Protein AF-A0A920MNQ9-F1 (afdb_monomer)

pLDDT: mean 86.66, std 12.29, range [47.75, 96.69]

Sequence (79 aa):
MIGGDLLYKAVSRGSAFGDIDNDGDIDIMVSNNNGKARLLINEGNHKNNWIGFELEGRTCNKQAIGSKIIISTVSRVTK

Secondary structure (DSSP, 8-state):
--TTGGG----EEEEEEE-SSSSSSPEEEEEETTS--EEE-----------------SSS-TT-TT-------SS----

Solvent-accessible surface area (backbone atoms only — not comparable to full-atom values): 5547 Å² total; per-residue (Å²): 96,75,76,62,74,77,70,61,87,72,58,66,80,52,74,49,78,44,54,83,86,71,83,74,42,71,20,38,41,37,37,30,64,102,51,72,65,44,78,46,64,54,69,67,94,71,92,70,90,72,86,88,85,91,64,75,32,87,92,59,59,54,77,36,79,90,69,84,89,85,89,86,74,98,62,83,85,75,129

Structure (mmCIF, N/CA/C/O backbone):
data_AF-A0A920MNQ9-F1
#
_entry.id   AF-A0A920MNQ9-F1
#
loop_
_atom_site.group_PDB
_atom_site.id
_atom_site.type_symbol
_atom_site.label_atom_id
_atom_site.label_alt_id
_atom_site.label_comp_id
_atom_site.label_asym_id
_atom_site.label_entity_id
_atom_site.label_seq_id
_atom_site.pdbx_PDB_ins_code
_atom_site.Cartn_x
_atom_site.Cartn_y
_atom_site.Cartn_z
_atom_site.occupancy
_atom_site.B_iso_or_equiv
_atom_site.auth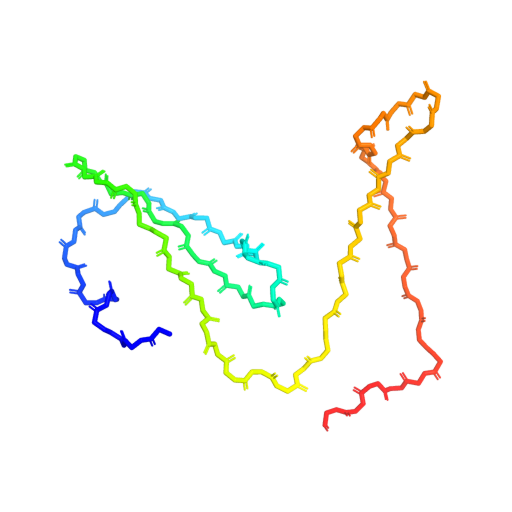_seq_id
_atom_site.auth_comp_id
_atom_site.auth_asym_id
_atom_site.auth_atom_id
_atom_site.pdbx_PDB_model_num
ATOM 1 N N . MET A 1 1 ? 4.538 -13.661 -6.849 1.00 53.78 1 MET A N 1
ATOM 2 C CA . MET A 1 1 ? 5.547 -13.031 -7.732 1.00 53.78 1 MET A CA 1
ATOM 3 C C . ME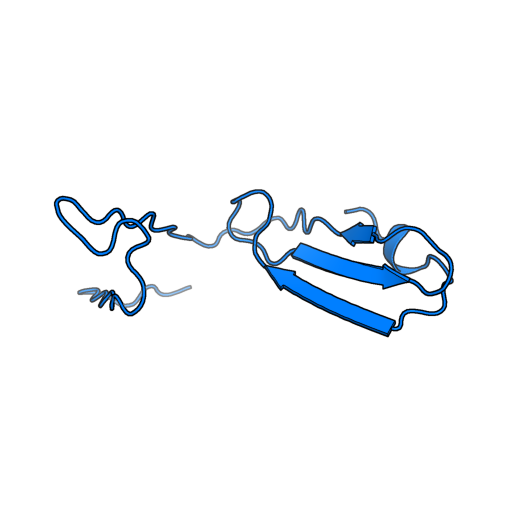T A 1 1 ? 6.762 -13.932 -7.951 1.00 53.78 1 MET A C 1
ATOM 5 O O . MET A 1 1 ? 7.555 -14.157 -7.044 1.00 53.78 1 MET A O 1
ATOM 9 N N . ILE A 1 2 ? 6.936 -14.456 -9.161 1.00 53.44 2 ILE A N 1
ATOM 10 C CA . ILE A 1 2 ? 8.168 -15.140 -9.586 1.00 53.44 2 ILE A CA 1
ATOM 11 C C . ILE A 1 2 ? 9.191 -14.066 -9.985 1.00 53.44 2 ILE A C 1
ATOM 13 O O . ILE A 1 2 ? 8.881 -13.211 -10.804 1.00 53.44 2 ILE A O 1
ATOM 17 N N . GLY A 1 3 ? 10.384 -14.071 -9.377 1.00 60.41 3 GLY A N 1
ATOM 18 C CA . GLY A 1 3 ? 11.339 -12.945 -9.288 1.00 60.41 3 GLY A CA 1
ATOM 19 C C . GLY A 1 3 ? 11.892 -12.290 -10.572 1.00 60.41 3 GLY A C 1
ATOM 20 O O . GLY A 1 3 ? 12.867 -11.548 -10.484 1.00 60.41 3 GLY A O 1
ATOM 21 N N . GLY A 1 4 ? 11.309 -12.513 -11.751 1.00 69.44 4 GLY A N 1
ATOM 22 C CA . GLY A 1 4 ? 11.702 -11.861 -13.005 1.00 69.44 4 GLY A CA 1
ATOM 23 C C . GLY A 1 4 ? 11.431 -10.351 -13.038 1.00 69.44 4 GLY A C 1
ATOM 24 O O . GLY A 1 4 ? 12.266 -9.596 -13.536 1.00 69.44 4 GLY A O 1
ATOM 25 N N . ASP A 1 5 ? 10.330 -9.882 -12.444 1.00 77.12 5 ASP A N 1
ATOM 26 C CA . ASP A 1 5 ? 9.950 -8.457 -12.484 1.00 77.12 5 ASP A CA 1
ATOM 27 C C . ASP A 1 5 ? 10.883 -7.545 -11.671 1.00 77.12 5 ASP A C 1
ATOM 29 O O . ASP A 1 5 ? 11.049 -6.360 -11.995 1.00 77.12 5 ASP A O 1
ATOM 33 N N . LEU A 1 6 ? 11.557 -8.110 -10.662 1.00 78.56 6 LEU A N 1
ATOM 34 C CA . LEU A 1 6 ? 12.591 -7.429 -9.877 1.00 78.56 6 LEU A CA 1
ATOM 35 C C . LEU A 1 6 ? 13.868 -7.173 -10.690 1.00 78.56 6 LEU A C 1
ATOM 37 O O . LEU A 1 6 ? 14.598 -6.228 -10.407 1.00 78.56 6 LEU A O 1
ATOM 41 N N . LEU A 1 7 ? 14.135 -7.989 -11.713 1.00 83.81 7 LEU A N 1
ATOM 42 C CA . LEU A 1 7 ? 15.336 -7.886 -12.550 1.00 83.81 7 LEU A CA 1
ATOM 43 C C . LEU A 1 7 ? 15.165 -6.937 -13.742 1.00 83.81 7 LEU A C 1
ATOM 45 O O . LEU A 1 7 ? 16.114 -6.691 -14.4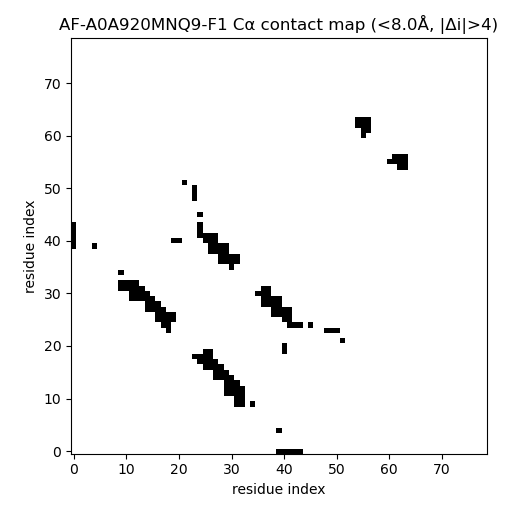92 1.00 83.81 7 LEU A O 1
ATOM 49 N N . TYR A 1 8 ? 13.965 -6.394 -13.933 1.00 85.81 8 TYR A N 1
ATOM 50 C CA . TYR A 1 8 ? 13.688 -5.439 -14.995 1.00 85.81 8 TYR A CA 1
ATOM 51 C C . TYR A 1 8 ? 14.519 -4.165 -14.821 1.00 85.81 8 TYR A C 1
ATOM 53 O O . TYR A 1 8 ? 14.446 -3.466 -13.806 1.00 85.81 8 TYR A O 1
ATOM 61 N N . LYS A 1 9 ? 15.278 -3.827 -15.862 1.00 89.06 9 LYS A N 1
ATOM 62 C CA . LYS A 1 9 ? 16.159 -2.661 -15.868 1.00 89.06 9 LYS A CA 1
ATOM 63 C C . LYS A 1 9 ? 15.383 -1.406 -16.249 1.00 89.06 9 LYS A C 1
ATOM 65 O O . LYS A 1 9 ? 14.913 -1.280 -17.376 1.00 89.06 9 LYS A O 1
ATOM 70 N N . ALA A 1 10 ? 15.312 -0.450 -15.329 1.00 91.31 10 ALA A N 1
ATOM 71 C CA . ALA A 1 10 ? 14.822 0.897 -15.594 1.00 91.31 10 ALA A CA 1
ATOM 72 C C . ALA A 1 10 ? 15.489 1.927 -14.683 1.00 91.31 10 ALA A C 1
ATOM 74 O O . ALA A 1 10 ? 16.016 1.598 -13.623 1.00 91.31 10 ALA A O 1
ATOM 75 N N . VAL A 1 11 ? 15.439 3.192 -15.100 1.00 93.94 11 VAL A N 1
ATOM 76 C CA . VAL A 1 11 ? 15.816 4.324 -14.251 1.00 93.94 11 VAL A CA 1
ATOM 77 C C . VAL A 1 11 ? 14.597 4.709 -13.422 1.00 93.94 11 VAL A C 1
ATOM 79 O O . VAL A 1 11 ? 13.688 5.354 -13.937 1.00 93.94 11 VAL A O 1
ATOM 82 N N . SER A 1 12 ? 14.552 4.310 -12.155 1.00 92.62 12 SER A N 1
ATOM 83 C CA . SER A 1 12 ? 13.441 4.638 -11.251 1.00 92.62 12 SER A CA 1
ATOM 84 C C . SER A 1 12 ? 13.683 5.951 -10.497 1.00 92.62 12 SER A C 1
ATOM 86 O O . SER A 1 12 ? 14.827 6.340 -10.258 1.00 92.62 12 SER A O 1
ATOM 88 N N . ARG A 1 13 ? 12.606 6.667 -10.150 1.00 93.75 13 ARG A N 1
ATOM 89 C CA . ARG A 1 13 ? 12.666 7.974 -9.453 1.00 93.75 13 ARG A CA 1
ATOM 90 C C . ARG A 1 13 ? 11.925 8.004 -8.117 1.00 93.75 13 ARG A C 1
ATOM 92 O O . ARG A 1 13 ? 12.104 8.954 -7.364 1.00 93.75 13 ARG A O 1
ATOM 99 N N . GLY A 1 14 ? 11.124 6.986 -7.817 1.00 94.62 14 GLY A N 1
ATOM 100 C CA . GLY A 1 14 ? 10.414 6.882 -6.547 1.00 94.62 14 GLY A CA 1
ATOM 101 C C . GLY A 1 14 ? 9.661 5.567 -6.412 1.00 94.62 14 GLY A C 1
ATOM 102 O O . GLY A 1 14 ? 9.424 4.874 -7.407 1.00 94.62 14 GLY A O 1
ATOM 103 N N . SER A 1 15 ? 9.280 5.253 -5.178 1.00 95.62 15 SER A N 1
ATOM 104 C CA . SER A 1 15 ? 8.459 4.097 -4.836 1.00 95.62 15 SER A CA 1
ATOM 105 C C . SER A 1 15 ? 7.440 4.449 -3.756 1.00 95.62 15 SER A C 1
ATOM 107 O O . SER A 1 15 ? 7.700 5.300 -2.905 1.00 95.62 15 SER A O 1
ATOM 109 N N . ALA A 1 16 ? 6.298 3.772 -3.787 1.00 96.69 16 ALA A N 1
ATOM 110 C CA . ALA A 1 16 ? 5.304 3.763 -2.723 1.00 96.69 16 ALA A CA 1
ATOM 111 C C . ALA A 1 16 ? 5.074 2.320 -2.260 1.00 96.69 16 ALA A C 1
ATOM 113 O O . ALA A 1 16 ? 5.215 1.390 -3.054 1.00 96.69 16 ALA A O 1
ATOM 114 N N . PHE A 1 17 ? 4.738 2.161 -0.983 1.00 96.12 17 PHE A N 1
ATOM 115 C CA . PHE A 1 17 ? 4.519 0.872 -0.329 1.00 96.12 17 PHE A CA 1
ATOM 116 C C . PHE A 1 17 ? 3.114 0.855 0.271 1.00 96.12 17 PHE A C 1
ATOM 118 O O . PHE A 1 17 ? 2.693 1.863 0.845 1.00 96.12 17 PHE A O 1
ATOM 125 N N . GLY A 1 18 ? 2.412 -0.267 0.156 1.00 93.50 18 GLY A N 1
ATOM 126 C CA . GLY A 1 18 ? 1.073 -0.452 0.712 1.00 93.50 18 GLY A CA 1
ATOM 127 C C . GLY A 1 18 ? 0.490 -1.801 0.313 1.00 93.50 18 GLY A C 1
ATOM 128 O O . GLY A 1 18 ? 1.047 -2.452 -0.553 1.00 93.50 18 GLY A O 1
ATOM 129 N N . ASP A 1 19 ? -0.605 -2.195 0.947 1.00 92.19 19 ASP A N 1
ATOM 130 C CA . ASP A 1 19 ? -1.381 -3.394 0.609 1.00 92.19 19 ASP A CA 1
ATOM 131 C C . ASP A 1 19 ? -2.441 -2.992 -0.429 1.00 92.19 19 ASP A C 1
ATOM 133 O O . ASP A 1 19 ? -3.393 -2.279 -0.098 1.00 92.19 19 ASP A O 1
ATOM 137 N N . ILE A 1 20 ? -2.189 -3.270 -1.712 1.00 93.88 20 ILE A N 1
ATOM 138 C CA . ILE A 1 20 ? -2.978 -2.726 -2.830 1.00 93.88 20 ILE A CA 1
ATOM 139 C C . ILE A 1 20 ? -4.157 -3.634 -3.171 1.00 93.88 20 ILE A C 1
ATOM 141 O O . ILE A 1 20 ? -5.207 -3.127 -3.584 1.00 93.88 20 ILE A O 1
ATOM 145 N N . ASP A 1 21 ? -4.009 -4.944 -3.013 1.00 92.44 21 ASP A N 1
ATOM 146 C CA . ASP A 1 21 ? -5.076 -5.913 -3.255 1.00 92.44 21 ASP A CA 1
ATOM 147 C C . ASP A 1 21 ? -5.828 -6.348 -1.983 1.00 92.44 21 ASP A C 1
ATOM 149 O O . ASP A 1 21 ? -6.872 -6.996 -2.099 1.00 92.44 21 ASP A O 1
ATOM 153 N N . ASN A 1 22 ? -5.437 -5.835 -0.811 1.00 90.38 22 ASN A N 1
ATOM 154 C CA . ASN A 1 22 ? -6.041 -6.108 0.497 1.00 90.38 22 ASN A CA 1
ATOM 155 C C . ASN A 1 22 ? -5.910 -7.581 0.889 1.00 90.38 22 ASN A C 1
ATOM 157 O O . ASN A 1 22 ? -6.908 -8.216 1.250 1.00 90.38 22 ASN A O 1
ATOM 161 N N . ASP A 1 23 ? -4.704 -8.130 0.802 1.00 89.69 23 ASP A N 1
ATOM 162 C CA . ASP A 1 23 ? -4.402 -9.493 1.239 1.00 89.69 23 ASP A CA 1
ATOM 163 C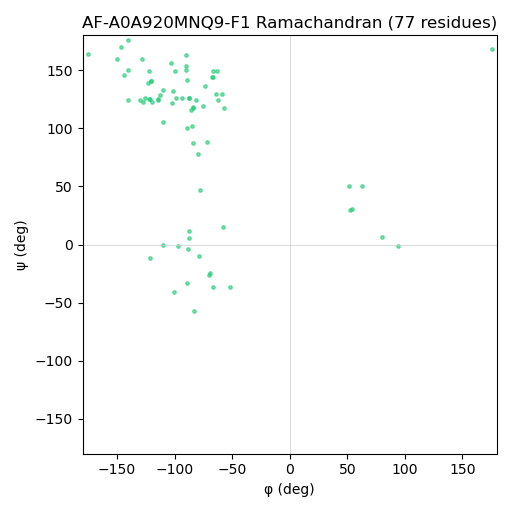 C . ASP A 1 23 ? -3.524 -9.557 2.502 1.00 89.69 23 ASP A C 1
ATOM 165 O O . ASP A 1 23 ? -3.316 -10.639 3.064 1.00 89.69 23 ASP A O 1
ATOM 169 N N . GLY A 1 24 ? -3.135 -8.391 3.030 1.00 88.94 24 GLY A N 1
ATOM 170 C CA . GLY A 1 24 ? -2.339 -8.235 4.240 1.00 88.94 24 GLY A CA 1
ATOM 171 C C . GLY A 1 24 ? -0.838 -8.116 3.994 1.00 88.94 24 GLY A C 1
ATOM 172 O O . GLY A 1 24 ? -0.093 -7.925 4.967 1.00 88.94 24 GLY A O 1
ATOM 173 N N . ASP A 1 25 ? -0.394 -8.191 2.740 1.00 90.38 25 ASP A N 1
ATOM 174 C CA . ASP A 1 25 ? 1.008 -8.111 2.364 1.00 90.38 25 ASP A CA 1
ATOM 175 C C . ASP A 1 25 ? 1.387 -6.745 1.790 1.00 90.38 25 ASP A C 1
ATOM 177 O O . ASP A 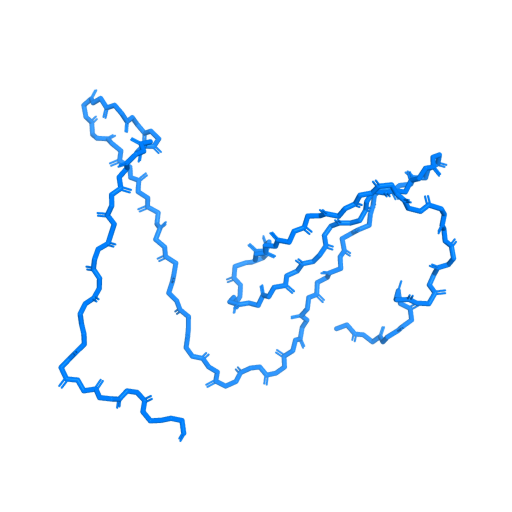1 25 ? 0.569 -5.952 1.340 1.00 90.38 25 ASP A O 1
ATOM 181 N N . ILE A 1 26 ? 2.676 -6.403 1.882 1.00 91.25 26 ILE A N 1
ATOM 182 C CA . ILE A 1 26 ? 3.165 -5.129 1.345 1.00 91.25 26 ILE A CA 1
ATOM 183 C C . ILE A 1 26 ? 3.493 -5.299 -0.136 1.00 91.25 26 ILE A C 1
ATOM 185 O O . ILE A 1 26 ? 4.477 -5.958 -0.484 1.00 91.25 26 ILE A O 1
ATOM 189 N N . ASP A 1 27 ? 2.753 -4.578 -0.967 1.00 93.06 27 ASP A N 1
ATOM 190 C CA . ASP A 1 27 ? 3.035 -4.348 -2.375 1.00 93.06 27 ASP A CA 1
ATOM 191 C C . ASP A 1 27 ? 3.892 -3.103 -2.588 1.00 93.06 27 ASP A C 1
ATOM 193 O O . ASP A 1 27 ? 4.033 -2.217 -1.732 1.00 93.06 27 ASP A O 1
ATOM 197 N N . ILE A 1 28 ? 4.477 -3.019 -3.784 1.00 94.56 28 ILE A N 1
ATOM 198 C CA . ILE A 1 28 ? 5.368 -1.923 -4.156 1.00 94.56 28 ILE A CA 1
ATOM 199 C C . ILE A 1 28 ? 4.949 -1.333 -5.497 1.00 94.56 28 ILE A C 1
ATOM 201 O O . ILE A 1 28 ? 4.937 -2.009 -6.523 1.00 94.56 28 ILE A O 1
ATOM 205 N N . MET A 1 29 ? 4.710 -0.025 -5.522 1.00 95.38 29 MET A N 1
ATOM 206 C CA . MET A 1 29 ? 4.537 0.741 -6.754 1.00 95.38 29 MET A CA 1
ATOM 207 C C . MET A 1 29 ? 5.820 1.510 -7.065 1.00 95.38 29 MET A C 1
ATOM 209 O O . MET A 1 29 ? 6.261 2.328 -6.262 1.00 95.38 29 MET A O 1
ATOM 213 N N . VAL A 1 30 ? 6.418 1.287 -8.236 1.00 95.62 30 VAL A N 1
ATOM 214 C CA . VAL A 1 30 ? 7.676 1.925 -8.662 1.00 95.62 30 VAL A CA 1
ATOM 215 C C . VAL A 1 30 ? 7.439 2.848 -9.853 1.00 95.62 30 VAL A C 1
ATOM 217 O O . VAL A 1 30 ? 6.975 2.415 -10.911 1.00 95.62 30 VAL A O 1
ATOM 220 N N . SER A 1 31 ? 7.829 4.116 -9.711 1.00 96.12 31 SER A N 1
ATOM 221 C CA . SER A 1 31 ? 7.818 5.093 -10.801 1.00 96.12 31 SER A CA 1
ATOM 222 C C . SER A 1 31 ? 9.124 5.039 -11.594 1.00 96.12 31 SER A C 1
ATOM 224 O O . SER A 1 31 ? 10.218 5.169 -11.033 1.00 96.12 31 SER A O 1
ATOM 226 N N . ASN A 1 32 ? 9.007 4.868 -12.913 1.00 95.19 32 ASN A N 1
ATOM 227 C CA . ASN A 1 32 ? 10.135 4.771 -13.835 1.00 95.19 32 ASN A CA 1
ATOM 228 C C . ASN A 1 32 ? 10.205 6.011 -14.728 1.00 95.19 32 ASN A C 1
ATOM 230 O O . ASN A 1 32 ? 9.210 6.438 -15.308 1.00 95.19 32 ASN A O 1
ATOM 234 N N . ASN A 1 33 ? 11.398 6.578 -14.864 1.00 94.75 33 ASN A N 1
ATOM 235 C CA . ASN A 1 33 ? 11.646 7.716 -15.732 1.00 94.75 33 ASN A CA 1
ATOM 236 C C . ASN A 1 33 ? 11.411 7.329 -17.195 1.00 94.75 33 ASN A C 1
ATOM 238 O O . ASN A 1 33 ? 11.978 6.342 -17.665 1.00 94.75 33 ASN A O 1
ATOM 242 N N . ASN A 1 34 ? 10.612 8.124 -17.911 1.00 92.88 34 ASN A N 1
ATOM 243 C CA . ASN A 1 34 ? 10.247 7.879 -19.310 1.00 92.88 34 ASN A CA 1
ATOM 244 C C . ASN A 1 34 ? 9.684 6.462 -19.568 1.00 92.88 34 ASN A C 1
ATOM 246 O O . ASN A 1 34 ? 9.869 5.888 -20.639 1.00 92.88 34 ASN A O 1
ATOM 250 N N . GLY A 1 35 ? 9.034 5.870 -18.563 1.00 91.38 35 GLY A N 1
ATOM 251 C CA . GLY A 1 35 ? 8.501 4.517 -18.624 1.00 91.38 35 GLY A CA 1
ATOM 252 C C . GLY A 1 35 ? 7.217 4.383 -17.821 1.00 91.38 35 GLY A C 1
ATOM 253 O O . GLY A 1 35 ? 6.829 5.273 -17.067 1.00 91.38 35 GLY A O 1
ATOM 254 N N . LYS A 1 36 ? 6.543 3.243 -17.980 1.00 93.38 36 LYS A N 1
ATOM 255 C CA . LYS A 1 36 ? 5.353 2.944 -17.184 1.00 93.38 36 LYS A CA 1
ATOM 256 C C . LYS A 1 36 ? 5.742 2.751 -15.720 1.00 93.38 36 LYS A C 1
ATOM 258 O O . LYS A 1 36 ? 6.792 2.172 -15.412 1.00 93.38 36 LYS A O 1
ATOM 263 N N . ALA A 1 37 ? 4.870 3.204 -14.827 1.00 93.56 37 ALA A N 1
ATOM 264 C CA . ALA A 1 37 ? 4.931 2.765 -13.446 1.00 93.56 37 ALA A CA 1
ATOM 265 C C . ALA A 1 37 ? 4.664 1.255 -13.383 1.00 93.56 37 ALA A C 1
ATOM 267 O O . ALA A 1 37 ? 3.983 0.699 -14.250 1.00 93.56 37 ALA A O 1
ATOM 268 N N . ARG A 1 38 ? 5.258 0.590 -12.397 1.00 94.19 38 ARG A N 1
ATOM 269 C CA . ARG A 1 38 ? 5.163 -0.860 -12.241 1.00 94.19 38 ARG A CA 1
ATOM 270 C C . ARG A 1 38 ? 4.670 -1.181 -10.849 1.00 94.19 38 ARG A C 1
ATOM 272 O O . ARG A 1 38 ? 5.257 -0.713 -9.877 1.00 94.19 38 ARG A O 1
ATOM 279 N N . LEU A 1 39 ? 3.607 -1.969 -10.805 1.00 93.94 39 LEU A N 1
ATOM 280 C CA . LEU A 1 39 ? 3.053 -2.524 -9.589 1.00 93.94 39 LEU A CA 1
ATOM 281 C C . LEU A 1 39 ? 3.658 -3.903 -9.373 1.00 93.94 39 LEU A C 1
ATOM 283 O O . LEU A 1 39 ? 3.629 -4.743 -10.271 1.00 93.94 39 LEU A O 1
ATOM 287 N N . LEU A 1 40 ? 4.232 -4.096 -8.197 1.00 93.50 40 LEU A N 1
ATOM 288 C CA . LEU A 1 40 ? 4.791 -5.348 -7.752 1.00 93.50 40 LEU A CA 1
ATOM 289 C C . LEU A 1 40 ? 3.897 -5.898 -6.629 1.00 93.50 40 LEU A C 1
ATOM 291 O O . LEU A 1 40 ? 3.971 -5.382 -5.518 1.00 93.50 40 LEU A O 1
ATOM 295 N N . ILE A 1 41 ? 3.096 -6.926 -6.940 1.00 92.44 41 ILE A N 1
ATOM 296 C CA . ILE A 1 41 ? 2.227 -7.647 -5.991 1.00 92.44 41 ILE A CA 1
ATOM 297 C C . ILE A 1 41 ? 2.971 -8.746 -5.224 1.00 92.44 41 ILE A C 1
ATOM 299 O O . ILE A 1 41 ? 3.480 -9.704 -5.820 1.00 92.44 41 ILE A O 1
ATOM 303 N N . ASN A 1 42 ? 3.038 -8.641 -3.904 1.00 88.81 42 ASN A N 1
ATOM 304 C CA . ASN A 1 42 ? 3.716 -9.625 -3.073 1.00 88.81 42 ASN A CA 1
ATOM 305 C C . ASN A 1 42 ? 2.820 -10.827 -2.741 1.00 88.81 42 ASN A C 1
ATOM 307 O O . ASN A 1 42 ? 2.261 -10.906 -1.665 1.00 88.81 42 ASN A O 1
ATOM 311 N N . GLU A 1 43 ? 2.803 -11.839 -3.608 1.00 87.81 43 GLU A N 1
ATOM 312 C CA . GLU A 1 43 ? 2.070 -13.096 -3.347 1.00 87.81 43 GLU A CA 1
ATOM 313 C C . GLU A 1 43 ? 2.810 -14.044 -2.370 1.00 87.81 43 GLU A C 1
ATOM 315 O O . GLU A 1 43 ? 3.037 -15.226 -2.663 1.00 87.81 43 GLU A O 1
ATOM 320 N N . GLY A 1 44 ? 3.310 -13.529 -1.249 1.00 76.12 44 GLY A N 1
ATOM 321 C CA . GLY A 1 44 ? 3.979 -14.347 -0.244 1.00 76.12 44 GLY A CA 1
ATOM 322 C C . GLY A 1 44 ? 2.998 -15.301 0.447 1.00 76.12 44 GLY A C 1
ATOM 323 O O . GLY A 1 44 ? 1.851 -14.973 0.709 1.00 76.12 44 GLY A O 1
ATOM 324 N N . ASN A 1 45 ? 3.442 -16.513 0.793 1.00 68.38 45 ASN A N 1
ATOM 325 C CA . ASN A 1 45 ? 2.625 -17.444 1.584 1.00 68.38 45 ASN A CA 1
ATOM 326 C C . ASN A 1 45 ? 2.684 -17.064 3.073 1.00 68.38 45 ASN A C 1
ATOM 328 O O . ASN A 1 45 ? 3.420 -17.680 3.857 1.00 68.38 45 ASN A O 1
ATOM 332 N N . HIS A 1 46 ? 1.939 -16.040 3.482 1.00 68.31 46 HIS A N 1
ATOM 333 C CA . HIS A 1 46 ? 1.935 -15.598 4.872 1.00 68.31 46 HIS A CA 1
ATOM 334 C C . HIS A 1 46 ? 0.906 -16.368 5.707 1.00 68.31 46 HIS A C 1
ATOM 336 O O . HIS A 1 46 ? -0.279 -16.427 5.410 1.00 68.31 46 HIS A O 1
ATOM 342 N N . LYS A 1 47 ? 1.376 -16.961 6.812 1.00 70.69 47 LYS A N 1
ATOM 343 C CA . LYS A 1 47 ? 0.531 -17.588 7.850 1.00 70.69 47 LYS A CA 1
ATOM 344 C C . LYS A 1 47 ? 0.071 -16.590 8.924 1.00 70.69 47 LYS A C 1
ATOM 346 O O . LYS A 1 47 ? -0.357 -17.002 9.999 1.00 70.69 47 LYS A O 1
ATOM 351 N N . ASN A 1 48 ? 0.268 -15.293 8.693 1.00 74.75 48 ASN A N 1
ATOM 352 C CA . ASN A 1 48 ? -0.029 -14.258 9.679 1.00 74.75 48 ASN A CA 1
ATOM 353 C C . ASN A 1 48 ? -1.469 -13.765 9.506 1.00 74.75 48 ASN A C 1
ATOM 355 O O . ASN A 1 48 ? -2.017 -13.809 8.412 1.00 74.75 48 ASN A O 1
ATOM 359 N N . ASN A 1 49 ? -2.058 -13.266 10.590 1.00 85.12 49 ASN A N 1
ATOM 360 C CA . ASN A 1 49 ? -3.368 -12.623 10.548 1.00 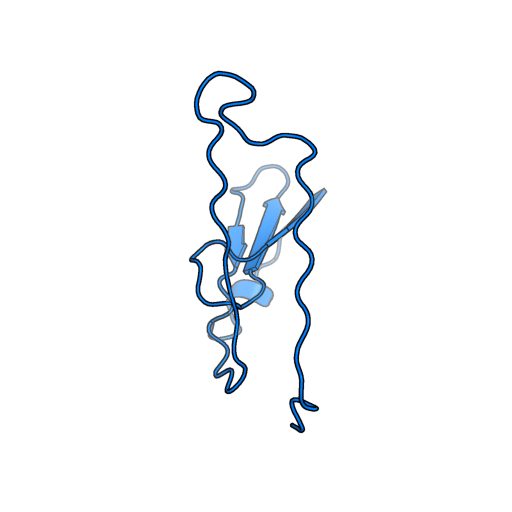85.12 49 ASN A CA 1
ATOM 361 C C . ASN A 1 49 ? -3.200 -11.125 10.272 1.00 85.12 49 ASN A C 1
ATOM 363 O O . ASN A 1 49 ? -2.309 -10.498 10.853 1.00 85.12 49 ASN A O 1
ATOM 367 N N . TRP A 1 50 ? -4.091 -10.550 9.471 1.00 87.50 50 TRP A N 1
ATOM 368 C CA . TRP A 1 50 ? -4.190 -9.110 9.239 1.00 87.50 50 TRP A CA 1
ATOM 369 C C . TRP A 1 50 ? -5.631 -8.634 9.460 1.00 87.50 50 TRP A C 1
ATOM 371 O O . TRP A 1 50 ? -6.568 -9.434 9.489 1.00 87.50 50 TRP A O 1
ATOM 381 N N . ILE A 1 51 ? -5.799 -7.333 9.706 1.00 88.69 51 ILE A N 1
ATOM 382 C CA . ILE A 1 51 ? -7.103 -6.698 9.923 1.00 88.69 51 ILE A CA 1
ATOM 383 C C . ILE A 1 51 ? -7.090 -5.341 9.218 1.00 88.69 51 ILE A C 1
ATOM 385 O O . ILE A 1 51 ? -6.233 -4.507 9.514 1.00 88.69 51 ILE A O 1
ATOM 389 N N . GLY A 1 52 ? -8.054 -5.115 8.325 1.00 90.81 52 GLY A N 1
ATOM 390 C CA . GLY A 1 52 ? -8.324 -3.820 7.699 1.00 90.81 52 GLY A CA 1
ATOM 391 C C . GLY A 1 52 ? -9.494 -3.095 8.367 1.00 90.81 52 GLY A C 1
ATOM 392 O O . GLY A 1 52 ? -10.423 -3.727 8.870 1.00 90.81 52 GLY A O 1
ATOM 393 N N . PHE A 1 53 ? -9.458 -1.762 8.366 1.00 92.06 53 PHE A N 1
ATOM 394 C CA . PHE A 1 53 ? -10.544 -0.925 8.878 1.00 92.06 53 PHE A CA 1
ATOM 395 C C . PHE A 1 53 ? -10.950 0.109 7.832 1.00 92.06 53 PHE A C 1
ATOM 397 O O . PHE A 1 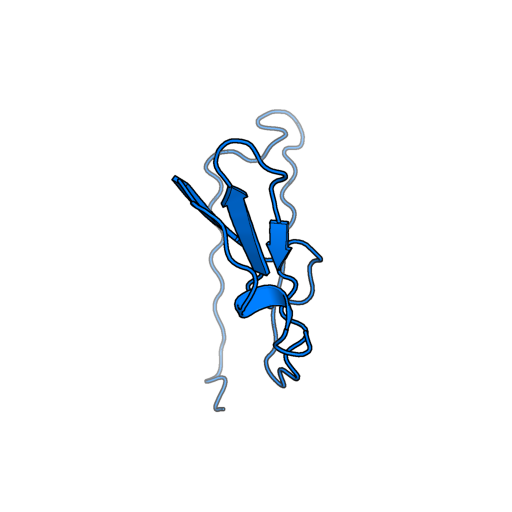53 ? -10.138 0.943 7.438 1.00 92.06 53 PHE A O 1
ATOM 404 N N . GLU A 1 54 ? -12.223 0.101 7.450 1.00 93.12 54 GLU A N 1
ATOM 405 C CA . GLU A 1 54 ? -12.849 1.188 6.703 1.00 93.12 54 GLU A CA 1
ATOM 406 C C . GLU A 1 54 ? -13.628 2.072 7.683 1.00 93.12 54 GLU A C 1
ATOM 408 O O . GLU A 1 54 ? -14.432 1.584 8.481 1.00 93.12 54 GLU A O 1
ATOM 413 N N . LEU A 1 55 ? -13.349 3.376 7.674 1.00 94.69 55 LEU A N 1
ATOM 414 C CA . LEU A 1 55 ? -13.969 4.338 8.581 1.00 94.69 55 LEU A CA 1
ATOM 415 C C . LEU A 1 55 ? -14.835 5.320 7.790 1.00 94.69 55 LEU A C 1
ATOM 417 O O . LEU A 1 55 ? -14.331 6.019 6.914 1.00 94.69 55 LEU A O 1
ATOM 421 N N . GLU A 1 56 ? -16.112 5.439 8.158 1.00 95.94 56 GLU A N 1
ATOM 422 C CA . GLU A 1 56 ? -17.051 6.375 7.532 1.00 95.94 56 GLU A CA 1
ATOM 423 C C . GLU A 1 56 ? -17.634 7.359 8.559 1.00 95.94 56 GLU A C 1
ATOM 425 O O . GLU A 1 56 ? -18.238 6.976 9.568 1.00 95.94 56 GLU A O 1
ATOM 430 N N 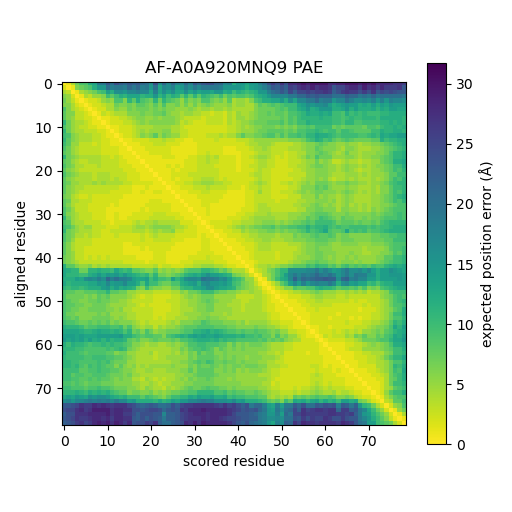. GLY A 1 57 ? -17.499 8.658 8.287 1.00 94.50 57 GLY A N 1
ATOM 431 C CA . GLY A 1 57 ? -18.198 9.691 9.052 1.00 94.50 57 GLY A CA 1
ATOM 432 C C . GLY A 1 57 ? -19.689 9.746 8.709 1.00 94.50 57 GLY A C 1
ATOM 433 O O . GLY A 1 57 ? -20.081 9.728 7.543 1.00 94.50 57 GLY A O 1
ATOM 434 N N . ARG A 1 58 ? -20.570 9.874 9.707 1.00 92.50 58 ARG A N 1
ATOM 435 C CA . ARG A 1 58 ? -22.028 9.877 9.464 1.00 92.50 58 ARG A CA 1
ATOM 436 C C . ARG A 1 58 ? -22.581 11.238 9.057 1.00 92.50 58 ARG A C 1
ATOM 438 O O . ARG A 1 58 ? -23.178 11.360 7.992 1.00 92.50 58 ARG A O 1
ATOM 445 N N . THR A 1 59 ? -22.379 12.258 9.880 1.00 93.50 59 THR A N 1
ATOM 446 C CA . THR A 1 59 ? -22.967 13.591 9.647 1.00 93.50 59 THR A CA 1
ATOM 447 C C . THR A 1 59 ? -21.951 14.556 9.045 1.00 93.50 59 THR A C 1
ATOM 449 O O . THR A 1 59 ? 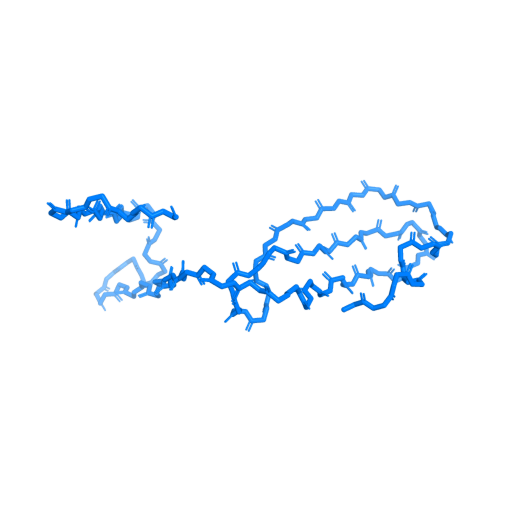-22.257 15.307 8.128 1.00 93.50 59 THR A O 1
ATOM 452 N N . CYS A 1 60 ? -20.715 14.499 9.530 1.00 90.31 60 CYS A N 1
ATOM 453 C CA . CYS A 1 60 ? -19.570 15.261 9.051 1.00 90.31 60 CYS A CA 1
ATOM 454 C C . CYS A 1 60 ? -18.325 14.363 9.073 1.00 90.31 60 CYS A C 1
ATOM 456 O O . CYS A 1 60 ? -18.404 13.210 9.502 1.00 90.31 60 CYS A O 1
ATOM 458 N N . ASN A 1 61 ? -17.194 14.879 8.581 1.00 93.31 61 ASN A N 1
ATOM 459 C CA . ASN A 1 61 ? -15.940 14.129 8.461 1.00 93.31 61 ASN A CA 1
ATOM 460 C C . ASN A 1 61 ? -16.121 12.777 7.736 1.00 93.31 61 ASN A C 1
ATOM 462 O O . ASN A 1 61 ? -15.720 11.736 8.245 1.00 93.31 61 ASN A O 1
ATOM 466 N N . LYS A 1 62 ? -16.768 12.786 6.557 1.00 94.94 62 LYS A N 1
ATOM 467 C CA . LYS A 1 62 ? -17.126 11.578 5.783 1.00 94.94 62 LYS A CA 1
ATOM 468 C C . LYS A 1 62 ? -15.952 10.628 5.537 1.00 94.94 62 LYS A C 1
ATOM 470 O O . LYS A 1 62 ? -16.136 9.423 5.613 1.00 94.94 62 LYS A O 1
ATOM 475 N N . GLN A 1 63 ? -14.762 11.186 5.325 1.00 95.69 63 GLN A N 1
ATOM 476 C CA . GLN A 1 63 ? -13.514 10.456 5.080 1.00 95.69 63 GLN A CA 1
ATOM 477 C C . GLN A 1 63 ? -12.767 10.064 6.368 1.00 95.69 63 GLN A C 1
ATOM 479 O O . GLN A 1 63 ? -11.634 9.599 6.297 1.00 95.69 63 GLN A O 1
ATOM 484 N N . ALA A 1 64 ? -13.357 10.313 7.543 1.00 96.06 64 ALA A N 1
ATOM 485 C CA . ALA A 1 64 ? -12.800 9.978 8.851 1.00 96.06 64 ALA A CA 1
ATOM 486 C C . ALA A 1 64 ? -11.380 10.529 9.109 1.00 96.06 64 ALA A C 1
ATOM 488 O O . ALA A 1 64 ? -10.613 9.949 9.883 1.00 96.06 64 ALA A O 1
ATOM 489 N N . ILE A 1 65 ? -11.033 11.676 8.512 1.00 95.06 65 ILE A N 1
ATOM 490 C CA . ILE A 1 65 ? -9.708 12.297 8.627 1.00 95.06 65 ILE A CA 1
ATOM 491 C C . ILE A 1 65 ? -9.406 12.580 10.103 1.00 95.06 65 ILE A C 1
ATOM 493 O O . ILE A 1 65 ? -10.221 13.170 10.815 1.00 95.06 65 ILE A O 1
ATOM 497 N N . GLY A 1 66 ? -8.230 12.142 10.559 1.00 94.50 66 GLY A N 1
ATOM 498 C CA . GLY A 1 66 ? -7.759 12.326 11.935 1.00 94.50 66 GLY A CA 1
ATOM 499 C C . GLY A 1 66 ? -8.328 11.343 12.968 1.00 94.50 66 GLY A C 1
ATOM 500 O O . GLY A 1 66 ? -8.059 11.506 14.157 1.00 94.50 66 GLY A O 1
ATOM 501 N N . SER A 1 67 ? -9.095 10.329 12.553 1.00 94.81 67 SER A N 1
ATOM 502 C CA . SER A 1 67 ? -9.618 9.297 13.461 1.00 94.81 67 SER A CA 1
ATOM 503 C C . SER A 1 67 ? -8.504 8.424 14.045 1.00 94.81 67 SER A C 1
ATOM 505 O O . SER A 1 67 ? -7.486 8.173 13.401 1.00 94.81 67 SER A O 1
ATOM 507 N N . LYS A 1 68 ? -8.709 7.922 15.268 1.00 94.94 68 LYS A N 1
ATOM 508 C CA . LYS A 1 68 ? -7.754 7.055 15.967 1.00 94.94 68 LYS A CA 1
ATOM 509 C C . LYS A 1 68 ? -8.412 5.733 16.332 1.00 94.94 68 LYS A C 1
ATOM 511 O O . LYS A 1 68 ? -9.426 5.726 17.023 1.00 94.94 68 LYS A O 1
ATOM 516 N N . ILE A 1 69 ? -7.802 4.630 15.910 1.00 92.81 69 ILE A N 1
ATOM 517 C CA . ILE A 1 69 ? -8.196 3.276 16.303 1.00 92.81 69 ILE A CA 1
ATOM 518 C C . ILE A 1 69 ? -7.224 2.801 17.384 1.00 92.81 69 ILE A C 1
ATOM 520 O O . ILE A 1 69 ? -6.010 2.943 17.242 1.00 92.81 69 ILE A O 1
ATOM 524 N N . ILE A 1 70 ? -7.755 2.259 18.478 1.00 93.94 70 ILE A N 1
ATOM 525 C CA . ILE A 1 70 ? -6.973 1.629 19.544 1.00 93.94 70 ILE A CA 1
ATOM 526 C C . ILE A 1 70 ? -7.438 0.180 19.634 1.00 93.94 70 ILE A C 1
ATOM 528 O O . ILE A 1 70 ? -8.623 -0.075 19.833 1.00 93.94 70 ILE A O 1
ATOM 532 N N . ILE A 1 71 ? -6.504 -0.756 19.484 1.00 89.50 71 ILE A N 1
ATOM 533 C CA . ILE A 1 71 ? -6.761 -2.195 19.556 1.00 89.50 71 ILE A CA 1
ATOM 534 C C . ILE A 1 71 ? -6.060 -2.721 20.803 1.00 89.50 71 ILE A C 1
ATOM 536 O O . ILE A 1 71 ? -4.874 -2.464 21.006 1.00 89.50 71 ILE A O 1
ATOM 540 N N . SER A 1 72 ? -6.786 -3.454 21.638 1.00 89.75 72 SER A N 1
ATOM 541 C CA . SER A 1 72 ? -6.235 -4.167 22.786 1.00 89.75 72 SER A CA 1
ATOM 542 C C . SER A 1 72 ? -6.522 -5.656 22.644 1.00 89.75 72 SER A C 1
ATOM 544 O O . SER A 1 72 ? -7.595 -6.062 22.199 1.00 89.75 72 SER A O 1
ATOM 546 N N . THR A 1 73 ? -5.549 -6.484 23.015 1.00 83.38 73 THR A N 1
ATOM 547 C CA . THR A 1 73 ? -5.713 -7.937 23.074 1.00 83.38 73 THR A CA 1
ATOM 548 C C . THR A 1 73 ? -5.446 -8.404 24.500 1.00 83.38 73 THR A C 1
ATOM 550 O O . THR A 1 73 ? -4.565 -7.893 25.188 1.00 83.38 73 THR A O 1
ATOM 553 N N . VAL A 1 74 ? -6.239 -9.366 24.968 1.00 80.50 74 VAL A N 1
ATOM 554 C CA . VAL A 1 74 ? -6.106 -9.962 26.313 1.00 80.50 74 VAL A CA 1
ATOM 555 C C . VAL A 1 74 ? -4.974 -10.991 26.394 1.00 80.50 74 VAL A C 1
ATOM 557 O O . VAL A 1 74 ? -4.606 -11.426 27.481 1.00 80.50 74 VAL A O 1
ATOM 560 N N . SER A 1 75 ? -4.397 -11.376 25.256 1.00 71.19 75 SER A N 1
ATOM 561 C CA . SER A 1 75 ? -3.421 -12.454 25.157 1.00 71.19 75 SER A CA 1
ATOM 562 C C . SER A 1 75 ? -2.345 -12.159 24.114 1.00 71.19 75 SER A C 1
ATOM 564 O O . SER A 1 75 ? -2.580 -11.531 23.077 1.00 71.19 75 SER A O 1
ATOM 566 N N . ARG A 1 76 ? -1.133 -12.637 24.422 1.00 57.03 76 ARG A N 1
ATOM 567 C CA . ARG A 1 76 ? 0.009 -12.687 23.508 1.00 57.03 76 ARG A CA 1
ATOM 568 C C . ARG A 1 76 ? -0.408 -13.483 22.270 1.00 57.03 76 ARG A C 1
ATOM 570 O O . ARG A 1 76 ? -0.688 -14.675 22.377 1.00 57.03 76 ARG A O 1
ATOM 577 N N . VAL A 1 77 ? -0.404 -12.845 21.103 1.00 58.88 77 VAL A N 1
ATOM 578 C CA . VAL A 1 77 ? -0.327 -13.574 19.833 1.00 58.88 77 VAL A CA 1
ATOM 579 C C . VAL A 1 77 ? 1.104 -14.096 19.751 1.00 58.88 77 VAL A C 1
ATOM 581 O O . VAL A 1 77 ? 2.018 -13.392 19.328 1.00 58.88 77 VAL A O 1
ATOM 584 N N . THR A 1 78 ? 1.329 -15.285 20.302 1.00 49.88 78 THR A N 1
ATOM 585 C CA . THR A 1 78 ? 2.611 -15.982 20.184 1.00 49.88 78 THR A CA 1
ATOM 586 C C . THR A 1 78 ? 2.680 -16.540 18.766 1.00 49.88 78 THR A C 1
ATOM 588 O O . THR A 1 78 ? 1.787 -17.291 18.375 1.00 49.88 78 THR A O 1
ATOM 591 N N . LYS A 1 79 ? 3.682 -16.109 17.994 1.00 47.75 79 LYS A N 1
ATOM 592 C CA . LYS A 1 79 ? 4.082 -16.796 16.760 1.00 47.75 79 LYS A CA 1
ATOM 593 C C . LYS A 1 79 ? 4.703 -18.146 17.091 1.00 47.75 79 LYS A C 1
ATOM 595 O O . LYS A 1 79 ? 5.402 -18.209 18.129 1.00 47.75 79 LYS A O 1
#

Foldseek 3Di:
DPCPVVVDDFAWDDKDWDQPVPPQDIKMWIHGDVDDIDTGDPPDPDPDDDDDDQDADDPDPGRCPPDDDDDDDPDDPDD

Nearest PDB structures (foldseek):
  7phc-assembly1_a  TM=5.491E-01  e=3.562E+00  Mycoplasmoides pneumoniae M129
  6hwd-assembly1_H  TM=3.284E-01  e=1.191E+00  Saccharomyces cerevisiae S288C

Mean predicted aligned error: 7.35 Å

Radius of gyration: 17.7 Å; Cα contacts (8 Å, |Δi|>4): 85; chains: 1; bounding box: 39×33×46 Å